Protein AF-A0A2X1PEY1-F1 (afdb_monomer_lite)

Sequence (107 aa):
MGEIVGRKLSSHDIIRGLRVDGVGTMIGGTFNSFPHTSFSQNVGLVSVTRVHSRWVCISSGIILILFGMCQKWRVLVASIPQFVLGGAGLVMFGMVLATGISNSVAL

Foldseek 3Di:
DCVLLVHDDDPVNVVVQVVVQVVVQVVLVVVVHHRDHDDVVVVVVCSVVVDPDPVVVVVVVVVVVVCVVPCVVVVVVVPDDPVVVVVVVVVVVVVVVVVVVVVVVVD

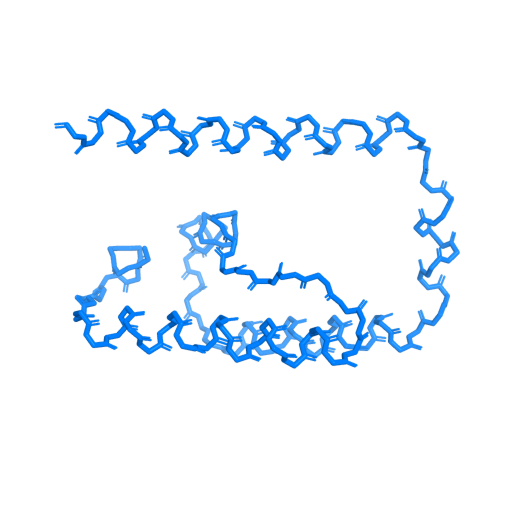pLDDT: mean 82.9, std 7.97, range [47.72, 92.38]

Secondary structure (DSSP, 8-state):
-TTTTT-PPPHHHHHHHHHHHHHHHHHHHHTTPPP----HHHHHHHHHH----HHHHHHHHHHHHHHHH-THHHHHHHTS-HHHHHHHHHHHHHHHHHHHHHHHTT-

InterPro domains:
  IPR006042 Xanthine/uracil permease [PS01116] (80-100)
  IPR006043 Nucleobase cation symporter 2 family [PF00860] (2-104)

Radius of gyration: 16.64 Å; chains: 1; bounding box: 36×32×46 Å

Organism: Escherichia coli (NCBI:txid562)

Structure (mmCIF, N/CA/C/O backbone):
data_AF-A0A2X1PEY1-F1
#
_entry.id   AF-A0A2X1PEY1-F1
#
loop_
_atom_site.group_PDB
_atom_site.id
_atom_site.type_symbol
_atom_site.label_atom_id
_atom_site.label_alt_id
_atom_site.label_comp_id
_atom_site.label_asym_id
_atom_site.label_entity_id
_atom_site.label_seq_id
_atom_site.pdbx_PDB_ins_code
_atom_site.Cartn_x
_atom_site.Cartn_y
_atom_site.Cartn_z
_atom_site.occupancy
_atom_site.B_iso_or_equiv
_atom_site.auth_seq_id
_atom_site.auth_comp_id
_atom_site.auth_asym_id
_atom_site.auth_atom_id
_atom_site.pdbx_PDB_model_num
ATOM 1 N N . MET A 1 1 ? -8.961 5.764 11.374 1.00 59.88 1 MET A N 1
ATOM 2 C CA . MET A 1 1 ? -9.990 5.388 10.371 1.00 59.88 1 MET A CA 1
ATOM 3 C C . MET A 1 1 ? -11.418 5.542 10.876 1.00 59.88 1 MET A C 1
ATOM 5 O O . MET A 1 1 ? -12.170 6.258 10.237 1.00 59.88 1 MET A O 1
ATOM 9 N N . GLY A 1 2 ? -11.807 4.926 11.998 1.00 63.56 2 GLY A N 1
ATOM 10 C CA . GLY A 1 2 ? -13.179 5.052 12.523 1.00 63.56 2 GLY A CA 1
ATOM 11 C C . GLY A 1 2 ? -13.597 6.497 12.785 1.00 63.56 2 GLY A C 1
ATOM 12 O O . GLY A 1 2 ? -14.644 6.936 12.328 1.00 63.56 2 GLY A O 1
ATOM 13 N N . GLU A 1 3 ? -12.709 7.267 13.405 1.00 66.69 3 GLU A N 1
ATOM 14 C CA . GLU A 1 3 ? -12.901 8.697 13.657 1.00 66.69 3 GLU A CA 1
ATOM 15 C C . GLU A 1 3 ? -12.968 9.531 12.365 1.00 66.69 3 GLU A C 1
ATOM 17 O O . GLU A 1 3 ? -13.816 10.403 12.227 1.00 66.69 3 GLU A O 1
ATOM 22 N N . ILE A 1 4 ? -12.150 9.180 11.366 1.00 69.12 4 ILE A N 1
ATOM 23 C CA . ILE A 1 4 ? -12.076 9.860 10.060 1.00 69.12 4 ILE A CA 1
ATOM 24 C C . ILE A 1 4 ? -13.366 9.672 9.249 1.00 69.12 4 ILE A C 1
ATOM 26 O O . ILE A 1 4 ? -13.785 10.578 8.541 1.00 69.12 4 ILE A O 1
ATOM 30 N N . VAL A 1 5 ? -13.991 8.495 9.344 1.00 70.88 5 VAL A N 1
ATOM 31 C CA . VAL A 1 5 ? -15.230 8.152 8.623 1.00 70.88 5 VAL A CA 1
ATOM 32 C C . VAL A 1 5 ? -16.475 8.402 9.499 1.00 70.88 5 VAL A C 1
ATOM 34 O O . VAL A 1 5 ? -17.593 8.088 9.098 1.00 70.88 5 VAL A O 1
ATOM 37 N N . GLY A 1 6 ? -16.308 8.939 10.715 1.00 68.56 6 GLY A N 1
ATOM 38 C CA . GLY A 1 6 ? -17.407 9.194 11.655 1.00 68.56 6 GLY A CA 1
ATOM 39 C C . GLY A 1 6 ? -18.133 7.930 12.133 1.00 68.56 6 GLY A C 1
ATOM 40 O O . GLY A 1 6 ? -19.299 7.987 12.518 1.00 68.56 6 GLY A O 1
ATOM 41 N N . ARG A 1 7 ? -17.473 6.765 12.088 1.00 75.62 7 ARG A N 1
ATOM 42 C CA . ARG A 1 7 ? -18.059 5.461 12.424 1.0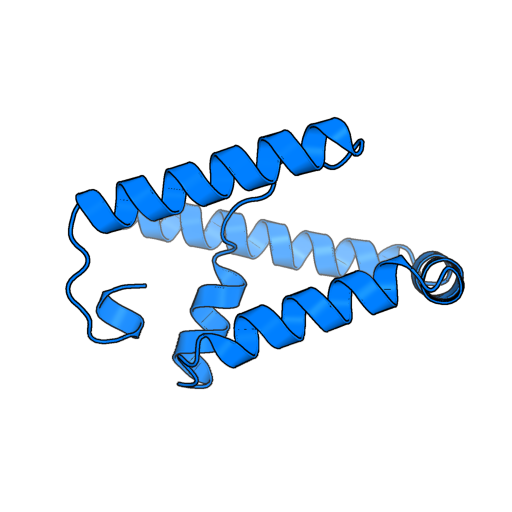0 75.62 7 ARG A CA 1
ATOM 43 C C . ARG A 1 7 ? -17.308 4.831 13.593 1.00 75.62 7 ARG A C 1
ATOM 45 O O . ARG A 1 7 ? -16.097 4.626 13.517 1.00 75.62 7 ARG A O 1
ATOM 52 N N . LYS A 1 8 ? -18.023 4.461 14.662 1.00 75.56 8 LYS A N 1
ATOM 53 C CA . LYS A 1 8 ? -17.439 3.648 15.741 1.00 75.56 8 LYS A CA 1
ATOM 54 C C . LYS A 1 8 ? -16.985 2.310 15.159 1.00 75.56 8 LYS A C 1
ATOM 56 O O . LYS A 1 8 ? -17.810 1.546 14.666 1.00 75.56 8 LYS A O 1
ATOM 61 N N . LEU A 1 9 ? -15.681 2.051 15.208 1.00 79.94 9 LEU A N 1
ATOM 62 C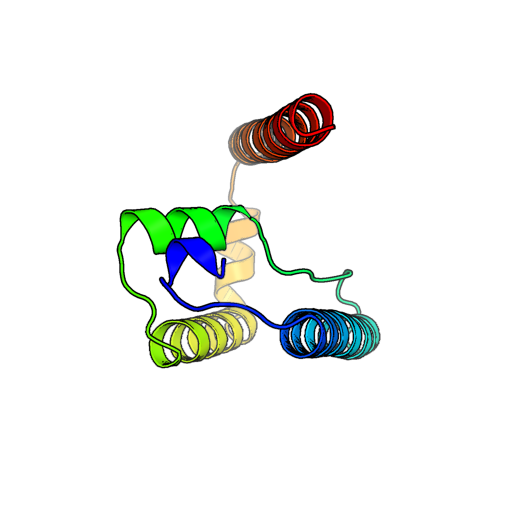 CA . LEU A 1 9 ? -15.114 0.747 14.879 1.00 79.94 9 LEU A CA 1
ATOM 63 C C . LEU A 1 9 ? -15.197 -0.142 16.116 1.00 79.94 9 LEU A C 1
ATOM 65 O O . LEU A 1 9 ? -14.754 0.253 17.193 1.00 79.94 9 LEU A O 1
ATOM 69 N N . SER A 1 10 ? -15.759 -1.336 15.959 1.00 86.56 10 SER A N 1
ATOM 70 C CA . SER A 1 10 ? -15.675 -2.378 16.980 1.00 86.56 10 SER A CA 1
ATOM 71 C C . SER A 1 10 ? -14.324 -3.095 16.893 1.00 86.56 10 SER A C 1
ATOM 73 O O . SER A 1 10 ? -13.725 -3.172 15.818 1.00 86.56 10 SER A O 1
ATOM 75 N N . SER A 1 11 ? -13.873 -3.721 17.984 1.00 85.38 11 SER A N 1
ATOM 76 C CA . SER A 1 11 ? -12.729 -4.646 17.965 1.00 85.38 11 SER A CA 1
ATOM 77 C C . SER A 1 11 ? -12.893 -5.736 16.901 1.00 85.38 11 SER A C 1
ATOM 79 O O . SER A 1 11 ? -11.922 -6.143 16.270 1.00 85.38 11 SER A O 1
ATOM 81 N N . HIS A 1 12 ? -14.131 -6.160 16.627 1.00 87.25 12 HIS A N 1
ATOM 82 C CA . HIS A 1 12 ? -14.416 -7.124 15.567 1.00 87.25 12 HIS A CA 1
ATOM 83 C C . HIS A 1 12 ? -14.125 -6.551 14.165 1.00 87.25 12 HIS A C 1
ATOM 85 O O . HIS A 1 12 ? -13.662 -7.283 13.293 1.00 87.25 12 HIS A O 1
ATOM 91 N N . ASP A 1 13 ? -14.328 -5.252 13.934 1.00 85.69 13 ASP A N 1
ATOM 92 C CA . ASP A 1 13 ? -14.006 -4.611 12.652 1.00 85.69 13 ASP A CA 1
ATOM 93 C C . ASP A 1 13 ? -12.493 -4.494 12.446 1.00 85.69 13 ASP A C 1
ATOM 95 O O . ASP A 1 13 ? -12.007 -4.736 11.342 1.00 85.69 13 ASP A O 1
ATOM 99 N N . ILE A 1 14 ? -11.742 -4.211 13.518 1.00 85.50 14 ILE A N 1
ATOM 100 C CA . ILE A 1 14 ? -10.271 -4.197 13.488 1.00 85.50 14 ILE A CA 1
ATOM 101 C C . ILE A 1 14 ? -9.735 -5.598 13.177 1.00 85.50 14 ILE A C 1
ATOM 103 O O . ILE A 1 14 ? -8.911 -5.750 12.278 1.00 85.50 14 ILE A O 1
ATOM 107 N N . ILE A 1 15 ? -10.254 -6.636 13.845 1.00 89.06 15 ILE A N 1
ATOM 108 C CA . ILE A 1 15 ? -9.873 -8.032 13.578 1.00 89.06 15 ILE A CA 1
ATOM 109 C C . ILE A 1 15 ? -10.192 -8.411 12.128 1.00 89.06 15 ILE A C 1
ATOM 111 O O . ILE A 1 15 ? -9.378 -9.043 11.459 1.00 89.06 15 ILE A O 1
ATOM 115 N N . ARG A 1 16 ? -11.362 -8.019 11.607 1.00 87.94 16 ARG A N 1
ATOM 116 C CA . ARG A 1 16 ? -11.729 -8.272 10.206 1.00 87.94 16 ARG A CA 1
ATOM 117 C C . ARG A 1 16 ? -10.766 -7.594 9.236 1.00 87.94 16 ARG A C 1
ATOM 119 O O . ARG A 1 16 ? -10.347 -8.257 8.293 1.00 87.94 16 ARG A O 1
ATOM 126 N N . GLY A 1 17 ? -10.402 -6.333 9.477 1.00 87.12 17 GLY A N 1
ATOM 127 C CA . GLY A 1 17 ? -9.419 -5.608 8.667 1.00 87.12 17 GLY A CA 1
ATOM 128 C C . GLY A 1 17 ? -8.050 -6.287 8.679 1.00 87.12 17 GLY A C 1
ATOM 129 O O . GLY A 1 17 ? -7.505 -6.588 7.624 1.00 87.12 17 GLY A O 1
ATOM 130 N N . LEU A 1 18 ? -7.558 -6.650 9.866 1.00 89.00 18 LEU A N 1
ATOM 131 C CA . LEU A 1 18 ? -6.263 -7.314 10.020 1.00 89.00 18 LEU A CA 1
ATOM 132 C C . LEU A 1 18 ? -6.221 -8.691 9.335 1.00 89.00 18 LEU A C 1
ATOM 134 O O . LEU A 1 18 ? -5.221 -9.050 8.718 1.00 89.00 18 LEU A O 1
ATOM 138 N N . ARG A 1 19 ? -7.319 -9.460 9.387 1.00 90.62 19 ARG A N 1
ATOM 139 C CA . ARG A 1 19 ? -7.430 -10.723 8.637 1.00 90.62 19 ARG A CA 1
ATOM 140 C C . ARG A 1 19 ? -7.364 -10.501 7.130 1.00 90.62 19 ARG A C 1
ATOM 142 O O . ARG A 1 19 ? -6.776 -11.326 6.442 1.00 90.62 19 ARG A O 1
ATOM 149 N N . VAL A 1 20 ? -7.980 -9.435 6.616 1.00 89.50 20 VAL A N 1
ATOM 150 C CA . VAL A 1 20 ? -7.927 -9.113 5.182 1.00 89.50 20 VAL A CA 1
ATOM 151 C C . VAL A 1 20 ? -6.502 -8.748 4.772 1.00 89.50 20 VAL A C 1
ATOM 153 O O . VAL A 1 20 ? -6.035 -9.278 3.769 1.00 89.50 20 VAL A O 1
ATOM 156 N N . ASP A 1 21 ? -5.784 -7.953 5.569 1.00 89.38 21 ASP A N 1
ATOM 157 C CA . ASP A 1 21 ? -4.371 -7.625 5.317 1.00 89.38 21 ASP A CA 1
ATOM 158 C C . ASP A 1 21 ? -3.485 -8.887 5.337 1.00 89.38 21 ASP A C 1
ATOM 160 O O . ASP A 1 21 ? -2.647 -9.089 4.454 1.00 89.38 21 ASP A O 1
ATOM 164 N N . GLY A 1 22 ? -3.722 -9.796 6.291 1.00 88.12 22 GLY A N 1
ATOM 165 C CA . GLY A 1 22 ? -3.023 -11.081 6.371 1.00 88.12 22 GLY A CA 1
ATOM 166 C C . GLY A 1 22 ? -3.304 -12.002 5.179 1.00 88.12 22 GLY A C 1
ATOM 167 O O . GLY A 1 22 ? -2.378 -12.571 4.603 1.00 88.12 22 GLY A O 1
ATOM 168 N N . VAL A 1 23 ? -4.567 -12.119 4.758 1.00 90.88 23 VAL A N 1
ATOM 169 C CA . VAL A 1 23 ? -4.950 -12.888 3.560 1.00 90.88 23 VAL A CA 1
ATOM 170 C C . VAL A 1 23 ? -4.362 -12.258 2.297 1.00 90.88 23 VAL A C 1
ATOM 172 O O . VAL A 1 23 ? -3.822 -12.976 1.459 1.00 90.88 23 VAL A O 1
ATOM 175 N N . GLY A 1 24 ? -4.402 -10.930 2.176 1.00 87.50 24 GLY A N 1
ATOM 176 C CA . GLY A 1 24 ? -3.808 -10.196 1.060 1.00 87.50 24 GLY A CA 1
ATOM 177 C C . GLY A 1 24 ? -2.298 -10.406 0.968 1.00 87.50 24 GLY A C 1
ATOM 178 O O . GLY A 1 24 ? -1.779 -10.649 -0.117 1.00 87.50 24 GLY A O 1
ATOM 179 N N . THR A 1 25 ? -1.606 -10.410 2.108 1.00 88.44 25 THR A N 1
ATOM 180 C CA . THR A 1 25 ? -0.176 -10.730 2.187 1.00 88.44 25 THR A CA 1
ATOM 181 C C . THR A 1 25 ? 0.114 -12.186 1.831 1.00 88.44 25 THR A C 1
ATOM 183 O O . THR A 1 25 ? 1.067 -12.439 1.103 1.00 88.44 25 THR A O 1
ATOM 186 N N . MET A 1 26 ? -0.701 -13.149 2.278 1.00 89.06 26 MET A N 1
ATOM 187 C CA . MET A 1 26 ? -0.527 -14.559 1.899 1.00 89.06 26 MET A CA 1
ATOM 188 C C . MET A 1 26 ? -0.689 -14.761 0.391 1.00 89.06 26 MET A C 1
ATOM 190 O O . MET A 1 26 ? 0.168 -15.373 -0.241 1.00 89.06 26 MET A O 1
ATOM 194 N N . ILE A 1 27 ? -1.749 -14.199 -0.198 1.00 88.25 27 ILE A N 1
ATOM 195 C CA . ILE A 1 27 ? -1.970 -14.244 -1.647 1.00 88.25 27 ILE A CA 1
ATOM 196 C C . ILE A 1 27 ? -0.811 -13.536 -2.360 1.00 88.25 27 ILE A C 1
ATOM 198 O O . ILE A 1 27 ? -0.204 -14.112 -3.257 1.00 88.25 27 ILE A O 1
ATOM 202 N N . GLY A 1 28 ? -0.425 -12.338 -1.917 1.00 85.50 28 GLY A N 1
ATOM 203 C CA . GLY A 1 28 ? 0.728 -11.612 -2.448 1.00 85.50 28 GLY A CA 1
ATOM 204 C C . GLY A 1 28 ? 2.008 -12.451 -2.426 1.00 85.50 28 GLY A C 1
ATOM 205 O O . GLY A 1 28 ? 2.673 -12.565 -3.451 1.00 85.50 28 GLY A O 1
ATOM 206 N N . GLY A 1 29 ? 2.298 -13.118 -1.309 1.00 86.25 29 GLY A N 1
ATOM 207 C CA . GLY A 1 29 ? 3.445 -14.012 -1.156 1.00 86.25 29 GLY A CA 1
ATOM 208 C C . GLY A 1 29 ? 3.432 -15.183 -2.140 1.00 86.25 29 GLY A C 1
ATOM 209 O O . GLY A 1 29 ? 4.469 -15.489 -2.724 1.00 86.25 29 GLY A O 1
ATOM 210 N N . THR A 1 30 ? 2.266 -15.785 -2.418 1.00 87.25 30 THR A N 1
ATOM 211 C CA . THR A 1 30 ? 2.157 -16.838 -3.453 1.00 87.25 30 THR A CA 1
ATOM 212 C C . THR A 1 30 ? 2.494 -16.336 -4.861 1.00 87.25 30 THR A C 1
ATOM 214 O O . THR A 1 30 ? 3.014 -17.098 -5.671 1.00 87.25 30 THR A O 1
ATOM 217 N N . PHE A 1 31 ? 2.279 -15.046 -5.136 1.00 86.12 31 PHE A N 1
ATOM 218 C CA . PHE A 1 31 ? 2.650 -14.382 -6.390 1.00 86.12 31 PHE A CA 1
ATOM 219 C C . PHE A 1 31 ? 4.032 -13.697 -6.337 1.00 86.12 31 PHE A C 1
ATOM 221 O O . PHE A 1 31 ? 4.327 -12.863 -7.193 1.00 86.12 31 PHE A O 1
ATOM 228 N N . ASN A 1 32 ? 4.890 -14.040 -5.365 1.00 83.31 32 ASN A N 1
ATOM 229 C CA . ASN A 1 32 ? 6.221 -13.440 -5.172 1.00 83.31 32 ASN A CA 1
ATOM 230 C C . ASN A 1 32 ? 6.172 -11.915 -4.922 1.00 83.31 32 ASN A C 1
ATOM 232 O O . ASN A 1 32 ? 7.020 -11.145 -5.368 1.00 83.31 32 ASN A O 1
ATOM 236 N N . SER A 1 33 ? 5.121 -11.467 -4.234 1.00 81.06 33 SER A N 1
ATOM 237 C CA . SER A 1 33 ? 4.949 -10.093 -3.771 1.00 81.06 33 SER A CA 1
ATOM 238 C C . SER A 1 33 ? 5.342 -9.960 -2.299 1.00 81.06 33 SER A C 1
ATOM 240 O O . SER A 1 33 ? 5.372 -10.935 -1.549 1.00 81.06 33 SER A O 1
ATOM 242 N N . PHE A 1 34 ? 5.631 -8.732 -1.880 1.00 78.25 34 PHE A N 1
ATOM 243 C CA . PHE A 1 34 ? 6.003 -8.415 -0.502 1.00 78.25 34 PHE A CA 1
ATOM 244 C C . PHE A 1 34 ? 4.773 -8.308 0.414 1.00 78.25 34 PHE A C 1
ATOM 246 O O . PHE A 1 34 ? 3.653 -8.188 -0.082 1.00 78.25 34 PHE A O 1
ATOM 253 N N . PRO A 1 35 ? 4.953 -8.340 1.747 1.00 76.19 35 PRO A N 1
ATOM 254 C CA . PRO A 1 35 ? 3.866 -8.098 2.687 1.00 76.19 35 PRO A CA 1
ATOM 255 C C . PRO A 1 35 ? 3.189 -6.749 2.443 1.00 76.19 35 PRO A C 1
ATOM 257 O O . PRO A 1 35 ? 3.852 -5.712 2.408 1.00 76.19 35 PRO A O 1
ATOM 260 N N . HIS A 1 36 ? 1.864 -6.769 2.306 1.00 78.12 36 HIS A N 1
ATOM 261 C CA . HIS A 1 36 ? 1.048 -5.579 2.074 1.00 78.12 36 HIS A CA 1
ATOM 262 C C . HIS A 1 36 ? 0.189 -5.306 3.302 1.00 78.12 36 HIS A C 1
ATOM 264 O O . HIS A 1 36 ? -0.434 -6.208 3.857 1.00 78.12 36 HIS A O 1
ATOM 270 N N . THR A 1 37 ? 0.142 -4.045 3.718 1.00 82.00 37 THR A N 1
ATOM 271 C CA . THR A 1 37 ? -0.677 -3.589 4.843 1.00 82.00 37 THR A CA 1
ATOM 272 C C . THR A 1 37 ? -1.399 -2.301 4.478 1.00 82.00 37 THR A C 1
ATOM 274 O O . THR A 1 37 ? -1.000 -1.580 3.557 1.00 82.00 37 THR A O 1
ATOM 277 N N . SER A 1 38 ? -2.471 -2.003 5.203 1.00 78.56 38 SER A N 1
ATOM 278 C CA . SER A 1 38 ? -3.215 -0.756 5.064 1.00 78.56 38 SER A CA 1
ATOM 279 C C . SER A 1 38 ? -2.317 0.467 5.318 1.00 78.56 38 SER A C 1
ATOM 281 O O . SER A 1 38 ? -1.919 0.750 6.446 1.00 78.56 38 SER A O 1
ATOM 283 N N . PHE A 1 39 ? -2.002 1.221 4.259 1.00 78.56 39 PHE A N 1
ATOM 284 C CA . PHE A 1 39 ? -1.045 2.330 4.322 1.00 78.56 39 PHE A CA 1
ATOM 285 C C . PHE A 1 39 ? -1.650 3.612 4.933 1.00 78.56 39 PHE A C 1
ATOM 287 O O . PHE A 1 39 ? -2.664 4.126 4.450 1.00 78.56 39 PHE A O 1
ATOM 294 N N . SER A 1 40 ? -0.987 4.194 5.940 1.00 74.31 40 SER A N 1
ATOM 295 C CA . SER A 1 40 ? -1.443 5.409 6.649 1.00 74.31 40 SER A CA 1
ATOM 296 C C . SER A 1 40 ? -1.595 6.646 5.752 1.00 74.31 40 SER A C 1
ATOM 298 O O . SER A 1 40 ? -2.442 7.499 6.002 1.00 74.31 40 SER A O 1
ATOM 300 N N . GLN A 1 41 ? -0.838 6.737 4.659 1.00 80.06 41 GLN A N 1
ATOM 301 C CA . GLN A 1 41 ? -1.001 7.793 3.651 1.00 80.06 41 GLN A CA 1
ATOM 302 C C . GLN A 1 41 ? -2.357 7.746 2.951 1.00 80.06 41 GLN A C 1
ATOM 304 O O . GLN A 1 41 ? -2.980 8.787 2.759 1.00 80.06 41 GLN A O 1
ATOM 309 N N . ASN A 1 42 ? -2.840 6.550 2.602 1.00 82.19 42 ASN A N 1
ATOM 310 C CA . ASN A 1 42 ? -4.147 6.393 1.962 1.00 82.19 42 ASN A CA 1
ATOM 311 C C . ASN A 1 42 ? -5.260 6.818 2.927 1.00 82.19 42 ASN A C 1
ATOM 313 O O . ASN A 1 42 ? -6.241 7.440 2.530 1.00 82.19 42 ASN A O 1
ATOM 317 N N . VAL A 1 43 ? -5.063 6.544 4.218 1.00 78.88 43 VAL A N 1
ATOM 318 C CA . VAL A 1 43 ? -5.949 6.985 5.299 1.00 78.88 43 VAL A CA 1
ATOM 319 C C . VAL A 1 43 ? -5.984 8.514 5.412 1.00 78.88 43 VAL A C 1
ATOM 321 O O . VAL A 1 43 ? -7.066 9.093 5.505 1.00 78.88 43 VAL A O 1
ATOM 324 N N . GLY A 1 44 ? -4.818 9.165 5.360 1.00 76.44 44 GLY A N 1
ATOM 325 C CA . GLY A 1 44 ? -4.700 10.625 5.380 1.00 76.44 44 GLY A CA 1
ATOM 326 C C . GLY A 1 44 ? -5.269 11.299 4.129 1.00 76.44 44 GLY A C 1
ATOM 327 O O . GLY A 1 44 ? -5.922 12.332 4.218 1.00 76.44 44 GLY A O 1
ATOM 328 N N . LEU A 1 45 ? -5.120 10.695 2.949 1.00 83.38 45 LEU A N 1
ATOM 329 C CA . LEU A 1 45 ? -5.730 11.231 1.730 1.00 83.38 45 LEU A CA 1
ATOM 330 C C . LEU A 1 45 ? -7.263 11.210 1.814 1.00 83.38 45 LEU A C 1
ATOM 332 O O . LEU A 1 45 ? -7.928 12.162 1.406 1.00 83.38 45 LEU A O 1
ATOM 336 N N . VAL A 1 46 ? -7.834 10.142 2.373 1.00 84.25 46 VAL A N 1
ATOM 337 C CA . VAL A 1 46 ? -9.281 10.010 2.583 1.00 84.25 46 VAL A CA 1
ATOM 338 C C . VAL A 1 46 ? -9.803 11.026 3.609 1.00 84.25 46 VAL A C 1
ATOM 340 O O . VAL A 1 46 ? -10.923 11.512 3.447 1.00 84.25 46 VAL A O 1
ATOM 343 N N . SER A 1 47 ? -9.015 11.406 4.625 1.00 78.19 47 SER A N 1
ATOM 344 C CA . SER A 1 47 ? -9.418 12.455 5.579 1.00 78.19 47 SER A CA 1
ATOM 345 C C . SER A 1 47 ? -9.437 13.853 4.952 1.00 78.19 47 SER A C 1
ATOM 347 O O . SER A 1 47 ? -10.318 14.648 5.276 1.00 78.19 47 SER A O 1
ATOM 349 N N . VAL A 1 48 ? -8.524 14.133 4.016 1.00 85.50 48 VAL A N 1
ATOM 350 C CA . VAL A 1 48 ? -8.464 15.415 3.291 1.00 85.50 48 VAL A CA 1
ATOM 351 C C . VAL A 1 48 ? -9.536 15.496 2.203 1.00 85.50 48 VAL A C 1
ATOM 353 O O . VAL A 1 48 ? -10.244 16.493 2.099 1.00 85.50 48 VAL A O 1
ATOM 356 N N . THR A 1 49 ? -9.688 14.441 1.401 1.00 86.25 49 THR A N 1
ATOM 357 C CA . THR A 1 49 ? -10.645 14.409 0.279 1.00 86.25 49 THR A CA 1
ATOM 358 C C . THR A 1 49 ? -12.094 14.219 0.727 1.00 86.25 49 THR A C 1
ATOM 360 O O . THR A 1 49 ? -13.005 14.534 -0.034 1.00 86.25 49 THR A O 1
ATOM 363 N N . ARG A 1 50 ? -12.326 13.702 1.945 1.00 78.88 50 ARG A N 1
ATOM 364 C CA . ARG A 1 50 ? -13.649 13.330 2.490 1.00 78.88 50 ARG A CA 1
ATOM 365 C C . ARG A 1 50 ? -14.437 12.337 1.626 1.00 78.88 50 ARG A C 1
ATOM 367 O O . ARG A 1 50 ? -15.647 12.176 1.785 1.00 78.88 50 ARG A O 1
ATOM 374 N N . VAL A 1 51 ? -13.764 11.631 0.718 1.00 84.25 51 VAL A N 1
ATOM 375 C CA . VAL A 1 51 ? -14.383 10.601 -0.119 1.00 84.25 51 VAL A CA 1
ATOM 376 C C . VAL A 1 51 ? -14.187 9.241 0.545 1.00 84.25 51 VAL A C 1
ATOM 378 O O . VAL A 1 51 ? -13.155 8.594 0.395 1.00 84.25 51 VAL A O 1
ATOM 381 N N . HIS A 1 52 ? -15.207 8.779 1.270 1.00 81.44 52 HIS A N 1
ATOM 382 C CA . HIS A 1 52 ? -15.187 7.495 1.991 1.00 81.44 52 HIS A CA 1
ATOM 383 C C . HIS A 1 52 ? -15.843 6.338 1.210 1.00 81.44 52 HIS A C 1
ATOM 385 O O . HIS A 1 52 ? -16.177 5.296 1.777 1.00 81.44 52 HIS A O 1
ATOM 391 N N . SER A 1 53 ? -16.082 6.515 -0.094 1.00 84.44 53 SER A N 1
ATOM 392 C CA . SER A 1 53 ? -16.786 5.527 -0.916 1.00 84.44 53 SER A CA 1
ATOM 393 C C . SER A 1 53 ? -15.931 4.282 -1.173 1.00 84.44 53 SER A C 1
ATOM 395 O O . SER A 1 53 ? -14.839 4.366 -1.736 1.00 84.44 53 SER A O 1
ATOM 397 N N . ARG A 1 54 ? -16.469 3.098 -0.844 1.00 83.94 54 ARG A N 1
ATOM 398 C CA . ARG A 1 54 ? -15.815 1.797 -1.101 1.00 83.94 54 ARG A CA 1
ATOM 399 C C . ARG A 1 54 ? -15.498 1.566 -2.584 1.00 83.94 54 ARG A C 1
ATOM 401 O O . ARG A 1 54 ? -14.530 0.886 -2.906 1.00 83.94 54 ARG A O 1
ATOM 408 N N . TRP A 1 55 ? -16.295 2.155 -3.477 1.00 86.81 55 TRP A N 1
ATOM 409 C CA . TRP A 1 55 ? -16.144 2.020 -4.926 1.00 86.81 55 TRP A CA 1
ATOM 410 C C . TRP A 1 55 ? -14.870 2.674 -5.445 1.00 86.81 55 TRP A C 1
ATOM 412 O O . TRP A 1 55 ? -14.291 2.189 -6.411 1.00 86.81 55 TRP A O 1
ATOM 422 N N . VAL A 1 56 ? -14.395 3.725 -4.776 1.00 86.88 56 VAL A N 1
ATOM 423 C CA . VAL A 1 56 ? -13.135 4.390 -5.129 1.00 86.88 56 VAL A CA 1
ATOM 424 C C . VAL A 1 56 ? -11.955 3.461 -4.853 1.00 86.88 56 VAL A C 1
ATOM 426 O O . VAL A 1 56 ? -11.077 3.317 -5.698 1.00 86.88 56 VAL A O 1
ATOM 429 N N . CYS A 1 57 ? -11.980 2.755 -3.718 1.00 86.19 57 CYS A N 1
ATOM 430 C CA . CYS A 1 57 ? -10.955 1.770 -3.374 1.00 86.19 57 CYS A CA 1
ATOM 431 C C . CYS A 1 57 ? -10.937 0.597 -4.372 1.00 86.19 57 CYS A C 1
ATOM 433 O O . CYS A 1 57 ? -9.880 0.243 -4.890 1.00 86.19 57 CYS A O 1
ATOM 435 N N . ILE A 1 58 ? -12.112 0.056 -4.718 1.00 88.62 58 ILE A N 1
ATOM 436 C CA . ILE A 1 58 ? -12.234 -1.030 -5.706 1.00 88.62 58 ILE A CA 1
ATOM 437 C C . ILE A 1 58 ? -11.745 -0.573 -7.088 1.00 88.62 58 ILE A C 1
ATOM 439 O O . ILE A 1 58 ? -10.964 -1.275 -7.725 1.00 88.62 58 ILE A O 1
ATOM 443 N N . SER A 1 59 ? -12.157 0.617 -7.533 1.00 91.00 59 SER A N 1
ATOM 444 C CA . SER A 1 59 ? -11.751 1.167 -8.834 1.00 91.00 59 SER A CA 1
ATOM 445 C C . SER A 1 59 ? -10.239 1.383 -8.905 1.00 91.00 59 SER A C 1
ATOM 447 O O . SER A 1 59 ? -9.622 1.030 -9.904 1.00 91.00 59 SER A O 1
ATOM 449 N N . SER A 1 60 ? -9.625 1.883 -7.826 1.00 87.94 60 SER A N 1
ATOM 450 C CA . SER A 1 60 ? -8.166 2.008 -7.710 1.00 87.94 60 SER A CA 1
ATOM 451 C C . SER A 1 60 ? -7.464 0.650 -7.834 1.00 87.94 60 SER A C 1
ATOM 453 O O . SER A 1 60 ? -6.523 0.512 -8.612 1.00 87.94 60 SER A O 1
ATOM 455 N N . GLY A 1 61 ? -7.971 -0.385 -7.153 1.00 87.19 61 GLY A N 1
ATOM 456 C CA . GLY A 1 61 ? -7.445 -1.749 -7.273 1.00 87.19 61 GLY A CA 1
ATOM 457 C C . GLY A 1 61 ? -7.511 -2.293 -8.703 1.00 87.19 61 GLY A C 1
ATOM 458 O O . GLY A 1 61 ? -6.534 -2.854 -9.194 1.00 87.19 61 GLY A O 1
ATOM 459 N N . ILE A 1 62 ? -8.623 -2.066 -9.409 1.00 91.12 62 ILE A N 1
ATOM 460 C CA . ILE A 1 62 ? -8.772 -2.464 -10.818 1.00 91.12 62 ILE A CA 1
ATOM 461 C C . ILE A 1 62 ? -7.766 -1.718 -11.703 1.00 91.12 62 ILE A C 1
ATOM 463 O O . ILE A 1 62 ? -7.110 -2.339 -12.536 1.00 91.12 62 ILE A O 1
ATOM 467 N N . ILE A 1 63 ? -7.595 -0.407 -11.505 1.00 90.62 63 ILE A N 1
ATOM 468 C CA . ILE A 1 63 ? -6.612 0.396 -12.248 1.00 90.62 63 ILE A CA 1
ATOM 469 C C . ILE A 1 63 ? -5.192 -0.134 -12.016 1.00 90.62 63 ILE A C 1
ATOM 471 O O . ILE A 1 63 ? -4.434 -0.282 -12.973 1.00 90.62 63 ILE A O 1
ATOM 475 N N . LEU A 1 64 ? -4.840 -0.477 -10.773 1.00 87.94 64 LEU A N 1
ATOM 476 C CA . LEU A 1 64 ? -3.533 -1.046 -10.440 1.00 87.94 64 LEU A CA 1
ATOM 477 C C . LEU A 1 64 ? -3.306 -2.409 -11.104 1.00 87.94 64 LEU A C 1
ATOM 479 O O . LEU A 1 64 ? -2.216 -2.653 -11.619 1.00 87.94 64 LEU A O 1
ATOM 483 N N . ILE A 1 65 ? -4.325 -3.271 -11.158 1.00 87.81 65 ILE A N 1
ATOM 484 C CA . ILE A 1 65 ? -4.251 -4.549 -11.882 1.00 87.81 65 ILE A CA 1
ATOM 485 C C . ILE A 1 65 ? -4.024 -4.298 -13.377 1.00 87.81 65 ILE A C 1
ATOM 487 O O . ILE A 1 65 ? -3.118 -4.884 -13.967 1.00 87.81 65 ILE A O 1
ATOM 491 N N . LEU A 1 66 ? -4.783 -3.381 -13.986 1.00 88.44 66 LEU A N 1
ATOM 492 C CA . LEU A 1 66 ? -4.627 -3.025 -15.400 1.00 88.44 66 LEU A CA 1
ATOM 493 C C . LEU A 1 66 ? -3.230 -2.459 -15.700 1.00 88.44 66 LEU A C 1
ATOM 495 O O . LEU A 1 66 ? -2.621 -2.803 -16.714 1.00 88.44 66 LEU A O 1
ATOM 499 N N . PHE A 1 67 ? -2.685 -1.627 -14.811 1.00 84.38 67 PHE A N 1
ATOM 500 C CA . PHE A 1 67 ? -1.318 -1.116 -14.934 1.00 84.38 67 PHE A CA 1
ATOM 501 C C . PHE A 1 67 ? -0.272 -2.219 -14.747 1.00 84.38 67 PHE A C 1
ATOM 503 O O . PHE A 1 67 ? 0.706 -2.244 -15.490 1.00 84.38 67 PHE A O 1
ATOM 510 N N . GLY A 1 68 ? -0.500 -3.170 -13.838 1.00 83.06 68 GLY A N 1
ATOM 511 C CA . 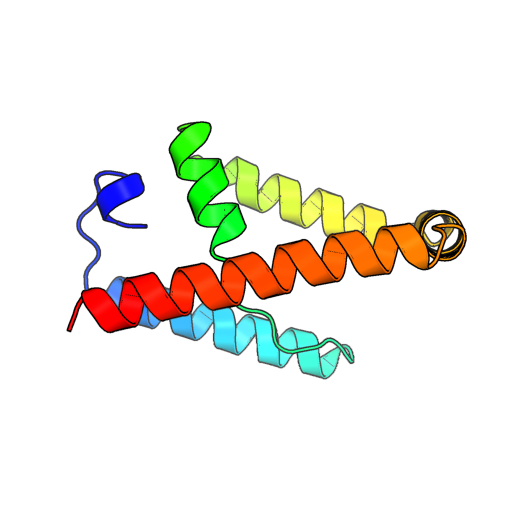GLY A 1 68 ? 0.361 -4.340 -13.652 1.00 83.06 68 GLY A CA 1
ATOM 512 C C . GLY A 1 68 ? 0.387 -5.277 -14.866 1.00 83.06 68 GLY A C 1
ATOM 513 O O . GLY A 1 68 ? 1.437 -5.826 -15.201 1.00 83.06 68 GLY A O 1
ATOM 514 N N . MET A 1 69 ? -0.737 -5.417 -15.574 1.00 84.00 69 MET A N 1
ATOM 515 C CA . MET A 1 69 ? -0.823 -6.209 -16.809 1.00 84.00 69 MET A CA 1
ATOM 516 C C . MET A 1 69 ? -0.105 -5.531 -17.989 1.00 84.00 69 MET A C 1
ATOM 518 O O . MET A 1 69 ? 0.461 -6.199 -18.857 1.00 84.00 69 MET A O 1
ATOM 522 N N . CYS A 1 70 ? -0.067 -4.199 -18.011 1.00 82.12 70 CYS A N 1
ATOM 523 C CA . CYS A 1 70 ? 0.602 -3.421 -19.047 1.00 82.12 70 CYS A CA 1
ATOM 524 C C . CYS A 1 70 ? 2.114 -3.283 -18.780 1.00 82.12 70 CYS A C 1
ATOM 526 O O . CYS A 1 70 ? 2.585 -2.336 -18.155 1.00 82.12 70 CYS A O 1
ATOM 528 N N . GLN A 1 71 ? 2.913 -4.174 -19.372 1.00 75.12 71 GLN A N 1
ATOM 529 C CA . GLN A 1 71 ? 4.385 -4.185 -19.270 1.00 75.12 71 GLN A CA 1
ATOM 530 C C . GLN A 1 71 ? 5.069 -2.866 -19.696 1.00 75.12 71 GLN A C 1
ATOM 532 O O . GLN A 1 71 ? 6.192 -2.595 -19.275 1.00 75.12 71 GLN A O 1
ATOM 537 N N . LYS A 1 72 ? 4.398 -2.012 -20.486 1.00 77.62 72 LYS A N 1
ATOM 538 C CA . LYS A 1 72 ? 4.908 -0.689 -20.898 1.00 77.62 72 LYS A CA 1
ATOM 539 C C . LYS A 1 72 ? 5.214 0.227 -19.706 1.00 77.62 72 LYS A C 1
ATOM 541 O O . LYS A 1 72 ? 6.180 0.984 -19.759 1.00 77.62 72 LYS A O 1
ATOM 546 N N . TRP A 1 73 ? 4.456 0.114 -18.613 1.00 79.19 73 TRP A N 1
ATOM 547 C CA . TRP A 1 73 ? 4.684 0.907 -17.401 1.00 79.19 73 TRP A CA 1
ATOM 548 C C . TRP A 1 73 ? 6.013 0.575 -16.721 1.00 79.19 73 TRP A C 1
ATOM 550 O O . TRP A 1 73 ? 6.636 1.462 -16.144 1.00 79.19 73 TRP A O 1
ATOM 560 N N . ARG A 1 74 ? 6.510 -0.664 -16.851 1.00 75.75 74 ARG A N 1
ATOM 561 C CA . ARG A 1 74 ? 7.810 -1.058 -16.285 1.00 75.75 74 ARG A CA 1
ATOM 562 C C . ARG A 1 74 ? 8.965 -0.257 -16.879 1.00 75.75 74 ARG A C 1
ATOM 564 O O . ARG A 1 74 ? 9.862 0.130 -16.143 1.00 75.75 74 ARG A O 1
ATOM 571 N N . VAL A 1 75 ? 8.942 -0.005 -18.189 1.00 81.81 75 VAL A N 1
ATOM 572 C CA . VAL A 1 75 ? 10.004 0.749 -18.880 1.00 81.81 75 VAL A CA 1
ATOM 573 C C . VAL A 1 75 ? 9.996 2.210 -18.439 1.00 81.81 75 VAL A C 1
ATOM 575 O O . VAL A 1 75 ? 11.053 2.787 -18.196 1.00 81.81 75 VAL A O 1
ATOM 578 N N . LEU A 1 76 ? 8.806 2.788 -18.257 1.00 83.19 76 LEU A N 1
ATOM 579 C CA . LEU A 1 76 ? 8.658 4.149 -17.750 1.00 83.19 76 LEU A CA 1
ATOM 580 C C . LEU A 1 76 ? 9.215 4.272 -16.323 1.00 83.19 76 LEU A C 1
ATOM 582 O O . LEU A 1 76 ? 10.001 5.171 -16.047 1.00 83.19 76 LEU A O 1
ATOM 586 N N . VAL A 1 77 ? 8.864 3.332 -15.439 1.00 82.56 77 VAL A N 1
ATOM 587 C CA . VAL A 1 77 ? 9.360 3.297 -14.053 1.00 82.56 77 VAL A CA 1
ATOM 588 C C . VAL A 1 77 ? 10.875 3.070 -14.001 1.00 82.56 77 VAL A C 1
ATOM 590 O O . VAL A 1 77 ? 11.559 3.724 -13.221 1.00 82.56 77 VAL A O 1
ATOM 593 N N . ALA A 1 78 ? 11.422 2.208 -14.862 1.00 83.88 78 ALA A N 1
ATOM 594 C CA . ALA A 1 78 ? 12.867 1.990 -14.970 1.00 83.88 78 ALA A CA 1
ATOM 595 C C . ALA A 1 78 ? 13.629 3.221 -15.497 1.00 83.88 78 ALA A C 1
ATOM 597 O O . ALA A 1 78 ? 14.828 3.340 -15.267 1.00 83.88 78 ALA A O 1
ATOM 598 N N . SER A 1 79 ? 12.939 4.139 -16.181 1.00 89.31 79 SER A N 1
ATOM 599 C CA . SER A 1 79 ? 13.520 5.393 -16.677 1.00 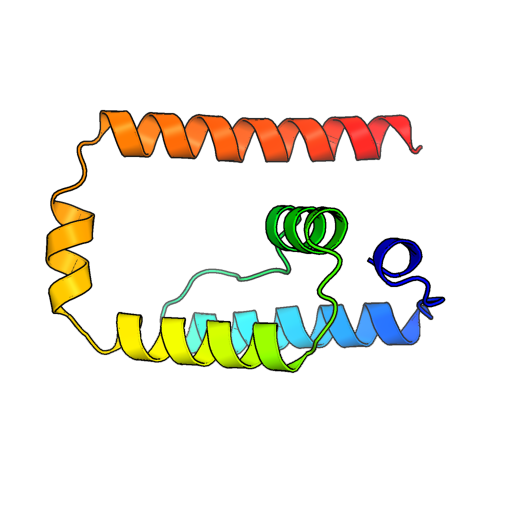89.31 79 SER A CA 1
ATOM 600 C C . SER A 1 79 ? 13.561 6.496 -15.609 1.00 89.31 79 SER A C 1
ATOM 602 O O . SER A 1 79 ? 14.080 7.580 -15.873 1.00 89.31 79 SER A O 1
ATOM 604 N N . ILE A 1 80 ? 13.010 6.256 -14.410 1.00 90.12 80 ILE A N 1
ATOM 605 C CA . ILE A 1 80 ? 13.008 7.234 -13.317 1.00 90.12 80 ILE A CA 1
ATOM 606 C C . ILE A 1 80 ? 14.432 7.364 -12.751 1.00 90.12 80 ILE A C 1
ATOM 608 O O . ILE A 1 80 ? 15.016 6.364 -12.326 1.00 90.12 80 ILE A O 1
ATOM 612 N N . PRO A 1 81 ? 14.998 8.583 -12.679 1.00 90.81 81 PRO A N 1
ATOM 613 C CA . PRO A 1 81 ? 16.330 8.784 -12.123 1.00 90.81 81 PRO A CA 1
ATOM 614 C C . PRO A 1 81 ? 16.426 8.399 -10.641 1.00 90.81 81 PRO A C 1
ATOM 616 O O . PRO A 1 81 ? 15.518 8.667 -9.850 1.00 90.81 81 PRO A O 1
ATOM 619 N N . GLN A 1 82 ? 17.578 7.858 -10.232 1.00 89.00 82 GLN A N 1
ATOM 620 C CA . GLN A 1 82 ? 17.799 7.402 -8.852 1.00 89.00 82 GLN A CA 1
ATOM 621 C C . GLN A 1 82 ? 17.612 8.504 -7.800 1.00 89.00 82 GLN A C 1
ATOM 623 O O . GLN A 1 82 ? 17.117 8.222 -6.712 1.00 89.00 82 GLN A O 1
ATOM 628 N N . PHE A 1 83 ? 17.939 9.761 -8.112 1.00 89.81 83 PHE A N 1
ATOM 629 C CA . PHE A 1 83 ? 17.749 10.875 -7.176 1.00 89.81 83 PHE A CA 1
ATOM 630 C C . PHE A 1 83 ? 16.265 11.148 -6.863 1.00 89.81 83 PHE A C 1
ATOM 632 O O . PHE A 1 83 ? 15.942 11.548 -5.746 1.00 89.81 83 PHE A O 1
ATOM 639 N N . VAL A 1 84 ? 15.348 10.871 -7.800 1.00 91.44 84 VAL A N 1
ATOM 640 C CA . VAL A 1 84 ? 13.895 10.987 -7.574 1.00 91.44 84 VAL A CA 1
ATOM 641 C C . VAL A 1 84 ? 13.410 9.863 -6.660 1.00 91.44 84 VAL A C 1
ATOM 643 O O . VAL A 1 84 ? 12.655 10.109 -5.720 1.00 91.44 84 VAL A O 1
ATOM 646 N N . LEU A 1 85 ? 13.894 8.638 -6.890 1.00 89.81 85 LEU A N 1
ATOM 647 C CA . LEU A 1 85 ? 13.600 7.487 -6.033 1.00 89.81 85 LEU A CA 1
ATOM 648 C C . LEU A 1 85 ? 14.142 7.694 -4.609 1.00 89.81 85 LEU A C 1
ATOM 650 O O . LEU A 1 85 ? 13.455 7.373 -3.642 1.00 89.81 85 LEU A O 1
ATOM 654 N N . GLY A 1 86 ? 15.328 8.297 -4.473 1.00 89.31 86 GLY A N 1
ATOM 655 C CA . GLY A 1 86 ? 15.906 8.678 -3.182 1.00 89.31 86 GLY A CA 1
ATOM 656 C C . GLY A 1 86 ? 15.053 9.702 -2.427 1.00 89.31 86 GLY A C 1
ATOM 657 O O . GLY A 1 86 ? 14.793 9.525 -1.238 1.00 89.31 86 GLY A O 1
ATOM 658 N N . GLY A 1 87 ? 14.544 10.726 -3.123 1.00 90.88 87 GLY A N 1
ATOM 659 C CA . GLY A 1 87 ? 13.610 11.700 -2.546 1.00 90.88 87 GLY A CA 1
ATOM 660 C C . GLY A 1 87 ? 12.288 11.068 -2.096 1.00 90.88 87 GLY A C 1
ATOM 661 O O . GLY A 1 87 ? 11.823 11.331 -0.988 1.00 90.88 87 GLY A O 1
ATOM 662 N N . ALA A 1 88 ? 11.713 10.176 -2.909 1.00 89.19 88 ALA A N 1
ATOM 663 C CA . ALA A 1 88 ? 10.512 9.425 -2.539 1.00 89.19 88 ALA A CA 1
ATOM 664 C C . ALA A 1 88 ? 10.744 8.538 -1.300 1.00 89.19 88 ALA A C 1
ATOM 666 O O . ALA A 1 88 ? 9.908 8.510 -0.394 1.00 89.19 88 ALA A O 1
ATOM 667 N N . GLY A 1 89 ? 11.902 7.873 -1.222 1.00 88.88 89 GLY A N 1
ATOM 668 C CA . GLY A 1 89 ? 12.314 7.096 -0.054 1.00 88.88 89 GLY A CA 1
ATOM 669 C C . GLY A 1 89 ? 12.419 7.952 1.2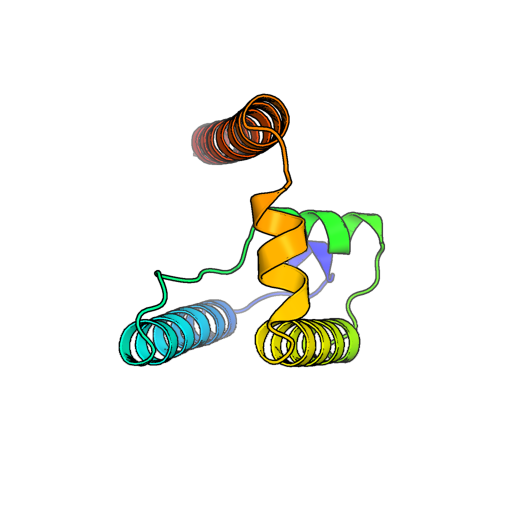10 1.00 88.88 89 GLY A C 1
ATOM 670 O O . GLY A 1 89 ? 11.880 7.574 2.247 1.00 88.88 89 GLY A O 1
ATOM 671 N N . LEU A 1 90 ? 13.035 9.135 1.117 1.00 92.38 90 LEU A N 1
ATOM 672 C CA . LEU A 1 90 ? 13.157 10.074 2.238 1.00 92.38 90 LEU A CA 1
ATOM 673 C C . LEU A 1 90 ? 11.786 10.505 2.780 1.00 92.38 90 LEU A C 1
ATOM 675 O O . LEU A 1 90 ? 11.581 10.533 3.992 1.00 92.38 90 LEU A O 1
ATOM 679 N N . VAL A 1 91 ? 10.827 10.772 1.890 1.00 89.25 91 VAL A N 1
ATOM 680 C CA . VAL A 1 91 ? 9.445 11.094 2.273 1.00 89.25 91 VAL A CA 1
ATOM 681 C C . VAL A 1 91 ? 8.786 9.910 2.987 1.00 89.25 91 VAL A C 1
ATOM 683 O O . VAL A 1 91 ? 8.212 10.094 4.061 1.00 89.25 91 VAL A O 1
ATOM 686 N N . MET A 1 92 ? 8.908 8.691 2.446 1.00 87.38 92 MET A N 1
ATOM 687 C CA . MET A 1 92 ? 8.389 7.473 3.084 1.00 87.38 92 MET A CA 1
ATOM 688 C C . MET A 1 92 ? 8.964 7.266 4.491 1.00 87.38 92 MET A C 1
ATOM 690 O O . MET A 1 92 ? 8.199 7.070 5.435 1.00 87.38 92 MET A O 1
ATOM 694 N N . PHE A 1 93 ? 10.286 7.367 4.657 1.00 88.25 93 PHE A N 1
ATOM 695 C CA . PHE A 1 93 ? 10.935 7.256 5.967 1.00 88.25 93 PHE A CA 1
ATOM 696 C C . PHE A 1 93 ? 10.492 8.363 6.929 1.00 88.25 93 PHE A C 1
ATOM 698 O O . PHE A 1 93 ? 10.226 8.083 8.096 1.00 88.25 93 PHE A O 1
ATOM 705 N N . GLY A 1 94 ? 10.344 9.599 6.444 1.00 88.38 94 GLY A N 1
ATOM 706 C CA . GLY A 1 94 ? 9.827 10.714 7.237 1.00 88.38 94 GLY A CA 1
ATOM 707 C C . GLY A 1 94 ? 8.419 10.452 7.775 1.00 88.38 94 GLY A C 1
ATOM 708 O O . GLY A 1 94 ? 8.145 10.718 8.943 1.00 88.38 94 GLY A O 1
ATOM 709 N N . MET A 1 95 ? 7.538 9.858 6.965 1.00 84.12 95 MET A N 1
ATOM 710 C CA . MET A 1 95 ? 6.204 9.467 7.428 1.00 84.12 95 MET A CA 1
ATOM 711 C C . MET A 1 95 ? 6.243 8.340 8.450 1.00 84.12 95 MET A C 1
ATOM 713 O O . MET A 1 95 ? 5.515 8.428 9.433 1.00 84.12 95 MET A O 1
ATOM 717 N N . VAL A 1 96 ? 7.102 7.330 8.266 1.00 84.38 96 VAL A N 1
ATOM 718 C CA . VAL A 1 96 ? 7.285 6.258 9.259 1.00 84.38 96 VAL A CA 1
ATOM 719 C C . VAL A 1 96 ? 7.715 6.846 10.604 1.00 84.38 96 VAL A C 1
ATOM 721 O O . VAL A 1 96 ? 7.094 6.544 11.626 1.00 84.38 96 VAL A O 1
ATOM 724 N N . LEU A 1 97 ? 8.708 7.743 10.598 1.00 88.69 97 LEU A N 1
ATOM 725 C CA . LEU A 1 97 ? 9.159 8.466 11.790 1.00 88.69 97 LEU A CA 1
ATOM 726 C C . LEU A 1 97 ? 8.025 9.279 12.428 1.00 88.69 97 LEU A C 1
ATOM 728 O O . LEU A 1 97 ? 7.822 9.192 13.637 1.00 88.69 97 LEU A O 1
ATOM 732 N N . ALA A 1 98 ? 7.246 10.015 11.630 1.00 85.38 98 ALA A N 1
ATOM 733 C CA . ALA A 1 98 ? 6.116 10.803 12.118 1.00 85.38 98 ALA A CA 1
ATOM 734 C C . ALA A 1 98 ? 5.031 9.930 12.773 1.00 85.38 98 ALA A C 1
ATOM 736 O O . ALA A 1 98 ? 4.553 10.258 13.859 1.00 85.38 98 ALA A O 1
ATOM 737 N N . THR A 1 99 ? 4.673 8.791 12.167 1.00 81.69 99 THR A N 1
ATOM 738 C CA . THR A 1 99 ? 3.756 7.824 12.795 1.00 81.69 99 THR A CA 1
ATOM 739 C C . THR A 1 99 ? 4.329 7.223 14.074 1.00 81.69 99 THR A C 1
ATOM 741 O O . THR A 1 99 ? 3.582 7.040 15.031 1.00 81.69 99 THR A O 1
ATOM 744 N N . GLY A 1 100 ? 5.639 6.960 14.124 1.00 82.62 100 GLY A N 1
ATOM 745 C CA . GLY A 1 100 ? 6.315 6.485 15.330 1.00 82.62 100 GLY A CA 1
ATOM 746 C C . GLY A 1 100 ? 6.217 7.493 16.473 1.00 82.62 100 GLY A C 1
ATOM 747 O O . GLY A 1 100 ? 5.763 7.141 17.555 1.00 82.62 100 GLY A O 1
ATOM 748 N N . ILE A 1 101 ? 6.552 8.762 16.215 1.00 86.50 101 ILE A N 1
ATOM 749 C CA . ILE A 1 101 ? 6.446 9.845 17.206 1.00 86.50 101 ILE A CA 1
ATOM 750 C C . ILE A 1 101 ? 4.999 10.010 17.681 1.00 86.50 101 ILE A C 1
ATOM 752 O O . ILE A 1 101 ? 4.753 10.063 18.883 1.00 86.50 101 ILE A O 1
ATOM 756 N N . SER A 1 102 ? 4.034 10.042 16.756 1.00 79.25 102 SER A N 1
ATOM 757 C CA . SER A 1 102 ? 2.615 10.181 17.103 1.00 79.25 102 SER A CA 1
ATOM 758 C C . SER A 1 102 ? 2.107 9.037 17.980 1.00 79.25 102 SER A C 1
ATOM 760 O O . SER A 1 102 ? 1.252 9.272 18.827 1.00 79.25 102 SER A O 1
ATOM 762 N N . ASN A 1 103 ? 2.603 7.813 17.779 1.00 75.81 103 ASN A N 1
ATOM 763 C CA . ASN A 1 103 ? 2.225 6.665 18.597 1.00 75.81 103 ASN A CA 1
ATOM 764 C C . ASN A 1 103 ? 2.933 6.670 19.961 1.00 75.81 103 ASN A C 1
ATOM 766 O O . ASN A 1 103 ? 2.325 6.298 20.956 1.00 75.81 103 ASN A O 1
ATOM 770 N N . SER A 1 104 ? 4.190 7.121 20.024 1.00 71.50 104 SER A N 1
ATOM 771 C CA . SER A 1 104 ? 4.945 7.239 21.280 1.00 71.50 104 SER A CA 1
ATOM 772 C C . SER A 1 104 ? 4.427 8.345 22.202 1.00 71.50 104 SER A C 1
ATOM 774 O O . SER A 1 104 ? 4.565 8.227 23.409 1.00 71.50 104 SER A O 1
ATOM 776 N N . VAL A 1 105 ? 3.841 9.413 21.650 1.00 64.38 105 VAL A N 1
ATOM 777 C CA . VAL A 1 105 ? 3.219 10.514 22.417 1.00 64.38 105 VAL A CA 1
ATOM 778 C C . VAL A 1 105 ? 1.791 10.169 22.874 1.00 64.38 105 VAL A C 1
ATOM 780 O O . VAL A 1 105 ? 1.234 10.848 23.731 1.00 64.38 105 VAL A O 1
ATOM 783 N N . ALA A 1 106 ? 1.185 9.121 22.308 1.00 52.38 106 ALA A N 1
ATOM 784 C CA . ALA A 1 106 ? -0.161 8.659 22.652 1.00 52.38 106 ALA A CA 1
ATOM 785 C C . ALA A 1 106 ? -0.196 7.612 23.789 1.00 52.38 106 ALA A C 1
ATOM 787 O O . ALA A 1 106 ? -1.287 7.159 24.148 1.00 52.38 106 ALA A O 1
ATOM 788 N N . LEU A 1 107 ? 0.968 7.227 24.330 1.00 47.72 107 LEU A N 1
ATOM 789 C CA . LEU A 1 107 ? 1.143 6.406 25.537 1.00 47.72 107 LEU A CA 1
ATOM 790 C C . LEU A 1 107 ? 1.540 7.293 26.720 1.00 47.72 107 LEU A C 1
ATOM 792 O O . LEU A 1 107 ? 1.078 6.984 27.840 1.00 47.72 107 LEU A O 1
#